Protein AF-A0A4U5JM61-F1 (afdb_monomer)

Organism: NCBI:txid2572684

Mean predicted aligned error: 16.36 Å

Radius of gyration: 32.76 Å; Cα contacts (8 Å, |Δi|>4): 16; chains: 1; bounding box: 98×40×79 Å

Structure (mmCIF, N/CA/C/O backbone):
data_AF-A0A4U5JM61-F1
#
_entry.id   AF-A0A4U5JM61-F1
#
loop_
_atom_site.group_PDB
_atom_site.id
_atom_site.type_symbol
_atom_site.label_atom_id
_atom_site.label_alt_id
_atom_site.label_comp_id
_atom_site.label_asym_id
_atom_site.label_entity_id
_atom_site.label_seq_id
_atom_site.pdbx_PDB_ins_code
_atom_site.Cartn_x
_atom_site.Cartn_y
_atom_site.Cartn_z
_atom_site.occupancy
_atom_site.B_iso_or_equiv
_atom_site.auth_seq_id
_atom_site.auth_comp_id
_atom_site.auth_asym_id
_atom_site.auth_atom_id
_atom_site.pdbx_PDB_model_num
ATOM 1 N N . MET A 1 1 ? 36.123 -27.487 -54.302 1.00 56.06 1 MET A N 1
ATOM 2 C CA . MET A 1 1 ? 35.758 -27.520 -52.868 1.00 56.06 1 MET A CA 1
ATOM 3 C C . MET A 1 1 ? 35.944 -26.154 -52.204 1.00 56.06 1 MET A C 1
ATOM 5 O O . MET A 1 1 ? 35.021 -25.717 -51.530 1.00 56.06 1 MET A O 1
ATOM 9 N N . ASP A 1 2 ? 37.040 -25.430 -52.462 1.00 72.50 2 ASP A N 1
ATOM 10 C CA . ASP A 1 2 ? 37.293 -24.087 -51.890 1.00 72.50 2 ASP A CA 1
ATOM 11 C C . ASP A 1 2 ? 36.219 -23.030 -52.199 1.00 72.50 2 ASP A C 1
ATOM 13 O O . ASP A 1 2 ? 35.854 -22.239 -51.333 1.00 72.50 2 ASP A O 1
ATOM 17 N N . GLU A 1 3 ? 35.647 -23.048 -53.406 1.00 70.69 3 GLU A N 1
ATOM 18 C CA . GLU A 1 3 ? 34.542 -22.167 -53.827 1.00 70.69 3 GLU A CA 1
ATOM 19 C C . GLU A 1 3 ? 33.307 -22.296 -52.908 1.00 70.69 3 GLU A C 1
ATOM 21 O O . GLU A 1 3 ? 32.700 -21.297 -52.514 1.00 70.69 3 GLU A O 1
ATOM 26 N N . SER A 1 4 ? 32.956 -23.527 -52.520 1.00 64.00 4 SER A N 1
ATOM 27 C CA . SER A 1 4 ? 31.807 -23.822 -51.656 1.00 64.00 4 SER A CA 1
ATOM 28 C C . SER A 1 4 ? 32.057 -23.364 -50.220 1.00 64.00 4 SER A C 1
ATOM 30 O O . SER A 1 4 ? 31.172 -22.775 -49.606 1.00 64.00 4 SER A O 1
ATOM 32 N N . VAL A 1 5 ? 33.279 -23.549 -49.708 1.00 72.31 5 VAL A N 1
ATOM 33 C CA . VAL A 1 5 ? 33.692 -23.053 -48.383 1.00 72.31 5 VAL A CA 1
ATOM 34 C C . VAL A 1 5 ? 33.680 -21.522 -48.355 1.00 72.31 5 VAL A C 1
ATOM 36 O O . VAL A 1 5 ? 33.194 -20.916 -47.399 1.00 72.31 5 VAL A O 1
ATOM 39 N N . ARG A 1 6 ? 34.124 -20.874 -49.438 1.00 74.88 6 ARG A N 1
ATOM 40 C CA . ARG A 1 6 ? 34.125 -19.412 -49.566 1.00 74.88 6 ARG A CA 1
ATOM 41 C C . ARG A 1 6 ? 32.713 -18.835 -49.670 1.00 74.88 6 ARG A C 1
ATOM 43 O O . ARG A 1 6 ? 32.437 -17.813 -49.044 1.00 74.88 6 ARG A O 1
ATOM 50 N N . ARG A 1 7 ? 31.799 -19.499 -50.391 1.00 71.75 7 ARG A N 1
ATOM 51 C CA . ARG A 1 7 ? 30.373 -19.121 -50.441 1.00 71.75 7 ARG A CA 1
ATOM 52 C C . ARG A 1 7 ? 29.668 -19.314 -49.109 1.00 71.75 7 ARG A C 1
ATOM 54 O O . ARG A 1 7 ? 28.929 -18.424 -48.705 1.00 71.75 7 ARG A O 1
ATOM 61 N N . VAL A 1 8 ? 29.914 -20.421 -48.411 1.00 75.06 8 VAL A N 1
ATOM 62 C CA . VAL A 1 8 ? 29.346 -20.665 -47.076 1.00 75.06 8 VAL A CA 1
ATOM 63 C C . VAL A 1 8 ? 29.873 -19.638 -46.069 1.00 75.06 8 VAL A C 1
ATOM 65 O O . VAL A 1 8 ? 29.089 -19.078 -45.307 1.00 75.06 8 VAL A O 1
ATOM 68 N N . GLY A 1 9 ? 31.165 -19.294 -46.118 1.00 77.62 9 GLY A N 1
ATOM 69 C CA . GLY A 1 9 ? 31.741 -18.225 -45.295 1.00 77.62 9 GLY A CA 1
ATOM 70 C C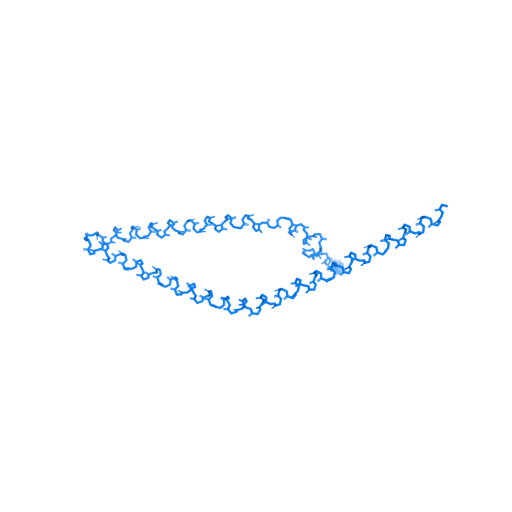 . GLY A 1 9 ? 31.165 -16.839 -45.609 1.00 77.62 9 GLY A C 1
ATOM 71 O O . GLY A 1 9 ? 30.870 -16.066 -44.697 1.00 77.62 9 GLY A O 1
ATOM 72 N N . ALA A 1 10 ? 30.939 -16.526 -46.888 1.00 78.56 10 ALA A N 1
ATOM 73 C CA . ALA A 1 10 ? 30.297 -15.279 -47.304 1.00 78.56 10 ALA A CA 1
ATOM 74 C C . ALA A 1 10 ? 28.821 -15.211 -46.870 1.00 78.56 10 ALA A C 1
ATOM 76 O O . ALA A 1 10 ? 28.384 -14.181 -46.356 1.00 78.56 10 ALA A O 1
ATOM 77 N N . ALA A 1 11 ? 28.078 -16.312 -47.003 1.00 75.69 11 ALA A N 1
ATOM 78 C CA . ALA A 1 11 ? 26.691 -16.428 -46.561 1.00 75.69 11 ALA A CA 1
ATOM 79 C C . ALA A 1 11 ? 26.565 -16.343 -45.030 1.00 75.69 11 ALA A C 1
ATOM 81 O O . ALA A 1 11 ? 25.694 -15.639 -44.525 1.00 75.69 11 ALA A O 1
ATOM 82 N N . GLY A 1 12 ? 27.479 -16.970 -44.283 1.00 71.62 12 GLY A N 1
ATOM 83 C CA . GLY A 1 12 ? 27.548 -16.859 -42.824 1.00 71.62 12 GLY A CA 1
ATOM 84 C C . GLY A 1 12 ? 27.866 -15.436 -42.361 1.00 71.62 12 GLY A C 1
ATOM 85 O O . GLY A 1 12 ? 27.225 -14.920 -41.447 1.00 71.62 12 GLY A O 1
ATOM 86 N N . LYS A 1 13 ? 28.792 -14.747 -43.041 1.00 79.25 13 LYS A N 1
ATOM 87 C CA . LYS A 1 13 ? 29.113 -13.339 -42.757 1.00 79.25 13 LYS A CA 1
ATOM 88 C C . LYS A 1 13 ? 27.937 -12.409 -43.065 1.00 79.25 13 LYS A C 1
ATOM 90 O O . LYS A 1 13 ? 27.713 -11.455 -42.323 1.00 79.25 13 LYS A O 1
ATOM 95 N N . ALA A 1 14 ? 27.179 -12.693 -44.124 1.00 81.62 14 ALA A N 1
ATOM 96 C CA . ALA A 1 14 ? 25.962 -11.960 -44.463 1.00 81.62 14 ALA A CA 1
ATOM 97 C C . ALA A 1 14 ? 24.841 -12.198 -43.435 1.00 81.62 14 ALA A C 1
ATOM 99 O O . ALA A 1 14 ? 24.240 -11.234 -42.964 1.00 81.62 14 ALA A O 1
ATOM 100 N N . GLY A 1 15 ? 24.616 -13.448 -43.017 1.00 79.00 15 GLY A N 1
ATOM 101 C CA . GLY A 1 15 ? 23.634 -13.800 -41.986 1.00 79.00 15 GLY A CA 1
ATOM 102 C C . GLY A 1 15 ? 23.964 -13.200 -40.617 1.00 79.00 15 GLY A C 1
ATOM 103 O O . GLY A 1 15 ? 23.089 -12.645 -39.957 1.00 79.00 15 GLY A O 1
ATOM 104 N N . PHE A 1 16 ? 25.240 -13.215 -40.222 1.00 85.88 16 PHE A N 1
ATOM 105 C CA . PHE A 1 16 ? 25.695 -12.559 -38.995 1.00 85.88 16 PHE A CA 1
ATOM 106 C C . PHE A 1 16 ? 25.469 -11.044 -39.042 1.00 85.88 16 PHE A C 1
ATOM 108 O O . PHE A 1 16 ? 24.986 -10.457 -38.076 1.00 85.88 16 PHE A O 1
ATOM 115 N N . ARG A 1 17 ? 25.762 -10.403 -40.180 1.00 85.25 17 ARG A N 1
ATOM 116 C CA . ARG A 1 17 ? 25.530 -8.964 -40.358 1.00 85.25 17 ARG A CA 1
ATOM 117 C C . ARG A 1 17 ? 24.040 -8.618 -40.257 1.00 85.25 17 ARG A C 1
ATOM 119 O O . ARG A 1 17 ? 23.688 -7.705 -39.522 1.00 85.25 17 ARG A O 1
ATOM 126 N N . ALA A 1 18 ? 23.175 -9.415 -40.884 1.00 83.12 18 ALA A N 1
ATOM 127 C CA . ALA A 1 18 ? 21.723 -9.256 -40.801 1.00 83.12 18 ALA A CA 1
ATOM 128 C C . ALA A 1 18 ? 21.172 -9.454 -39.374 1.00 83.12 18 ALA A C 1
ATOM 130 O O . ALA A 1 18 ? 20.268 -8.732 -38.949 1.00 83.12 18 ALA A O 1
ATOM 131 N N . ALA A 1 19 ? 21.733 -10.397 -38.611 1.00 82.50 19 ALA A N 1
ATOM 132 C CA . ALA A 1 19 ? 21.380 -10.604 -37.208 1.00 82.50 19 ALA A CA 1
ATOM 133 C C . ALA A 1 19 ? 21.791 -9.409 -36.330 1.00 82.50 19 ALA A C 1
ATOM 135 O O . ALA A 1 19 ? 21.007 -8.957 -35.495 1.00 82.50 19 ALA A O 1
ATOM 136 N N . VAL A 1 20 ? 22.988 -8.854 -36.552 1.00 87.81 20 VAL A N 1
ATOM 137 C CA . VAL A 1 20 ? 23.460 -7.643 -35.861 1.00 87.81 20 VAL A CA 1
ATOM 138 C C . VAL A 1 20 ? 22.569 -6.441 -36.179 1.00 87.81 20 VAL A C 1
ATOM 140 O O . VAL A 1 20 ? 22.201 -5.692 -35.272 1.00 87.81 20 VAL A O 1
ATOM 143 N N . ASP A 1 21 ? 22.182 -6.268 -37.442 1.00 88.31 21 ASP A N 1
ATOM 144 C CA . ASP A 1 21 ? 21.319 -5.161 -37.861 1.00 88.31 21 ASP A CA 1
ATOM 145 C C . ASP A 1 21 ? 19.905 -5.291 -37.272 1.00 88.31 21 ASP A C 1
ATOM 147 O O . ASP A 1 21 ? 19.349 -4.314 -36.766 1.00 88.31 21 ASP A O 1
ATOM 151 N N . SER A 1 22 ? 19.370 -6.512 -37.213 1.00 84.19 22 SER A N 1
ATOM 152 C CA . SER A 1 22 ? 18.085 -6.812 -36.566 1.00 84.19 22 SER A CA 1
ATOM 153 C C . SER A 1 22 ? 18.128 -6.571 -35.050 1.00 84.19 22 SER A C 1
ATOM 155 O O . SER A 1 22 ? 17.210 -5.974 -34.487 1.00 84.19 22 SER A O 1
ATOM 157 N N . GLY A 1 23 ? 19.220 -6.952 -34.377 1.00 87.62 23 GLY A N 1
ATOM 158 C CA . GLY A 1 23 ? 19.439 -6.652 -32.959 1.00 87.62 23 GLY A CA 1
ATOM 159 C C . GLY A 1 23 ? 19.535 -5.148 -32.676 1.00 87.62 23 GLY A C 1
ATOM 160 O O . GLY A 1 23 ? 18.976 -4.660 -31.691 1.00 87.62 23 GLY A O 1
ATOM 161 N N . ARG A 1 24 ? 20.188 -4.384 -33.564 1.00 86.88 24 ARG A N 1
ATOM 162 C CA . ARG A 1 24 ? 20.256 -2.918 -33.464 1.00 86.88 24 ARG A CA 1
ATOM 163 C C . ARG A 1 24 ? 18.870 -2.282 -33.617 1.00 86.88 24 ARG A C 1
ATOM 165 O O . ARG A 1 24 ? 18.545 -1.389 -32.835 1.00 86.88 24 ARG A O 1
ATOM 172 N N . ALA A 1 25 ? 18.053 -2.763 -34.555 1.00 87.94 25 ALA A N 1
ATOM 173 C CA . ALA A 1 25 ? 16.683 -2.290 -34.748 1.00 87.94 25 ALA A CA 1
ATOM 174 C C . ALA A 1 25 ? 15.787 -2.581 -33.528 1.00 87.94 25 ALA A C 1
ATOM 176 O O . ALA A 1 25 ? 15.105 -1.680 -33.044 1.00 87.94 25 ALA A O 1
ATOM 177 N N . LEU A 1 26 ? 15.857 -3.794 -32.965 1.00 83.75 26 LEU A N 1
ATOM 178 C CA . LEU A 1 26 ? 15.139 -4.160 -31.735 1.00 83.75 26 LEU A CA 1
ATOM 179 C C . LEU A 1 26 ? 15.550 -3.289 -30.544 1.00 83.75 26 LEU A C 1
ATOM 181 O O . LEU A 1 26 ? 14.698 -2.815 -29.796 1.00 83.75 26 LEU A O 1
ATOM 185 N N . ARG A 1 27 ? 16.852 -3.019 -30.388 1.00 86.44 27 ARG A N 1
ATOM 186 C CA . ARG A 1 27 ? 17.352 -2.108 -29.349 1.00 86.44 27 ARG A CA 1
ATOM 187 C C . ARG A 1 27 ? 16.795 -0.696 -29.525 1.00 86.44 27 ARG A C 1
ATOM 189 O O . ARG A 1 27 ? 16.468 -0.042 -28.541 1.00 86.44 27 ARG A O 1
ATOM 196 N N . GLN A 1 28 ? 16.709 -0.216 -30.760 1.00 88.31 28 GLN A N 1
ATOM 197 C CA . GLN A 1 28 ? 16.207 1.122 -31.053 1.00 88.31 28 GLN A CA 1
ATOM 198 C C . GLN A 1 28 ? 14.700 1.241 -30.787 1.00 88.31 28 GLN A C 1
ATOM 200 O O . GLN A 1 28 ? 14.275 2.242 -30.216 1.00 88.31 28 GLN A O 1
ATOM 205 N N . LEU A 1 29 ? 13.924 0.201 -31.106 1.00 86.94 29 LEU A N 1
ATOM 206 C CA . LEU A 1 29 ? 12.507 0.106 -30.754 1.00 86.94 29 LEU A CA 1
ATOM 207 C C . LEU A 1 29 ? 12.306 0.078 -29.232 1.00 86.94 29 LEU A C 1
ATOM 209 O O . LEU A 1 29 ? 11.548 0.881 -28.708 1.00 86.94 29 LEU A O 1
ATOM 213 N N . PHE A 1 30 ? 13.071 -0.747 -28.511 1.00 84.56 30 PHE A N 1
ATOM 214 C CA . PHE A 1 30 ? 13.007 -0.817 -27.048 1.00 84.56 30 PHE A CA 1
ATOM 215 C C . PHE A 1 30 ? 13.327 0.528 -26.376 1.00 84.56 30 PHE A C 1
ATOM 217 O O . PHE A 1 30 ? 12.660 0.935 -25.428 1.00 84.56 30 PHE A O 1
ATOM 224 N N . ILE A 1 31 ? 14.334 1.254 -26.876 1.00 85.19 31 ILE A N 1
ATOM 225 C CA . ILE A 1 31 ? 14.654 2.605 -26.390 1.00 85.19 31 ILE A CA 1
ATOM 226 C C . ILE A 1 31 ? 13.506 3.580 -26.691 1.00 85.19 31 ILE A C 1
ATOM 228 O O . ILE A 1 31 ? 13.202 4.433 -25.857 1.00 85.19 31 ILE A O 1
ATOM 232 N N . ALA A 1 32 ? 12.860 3.457 -27.853 1.00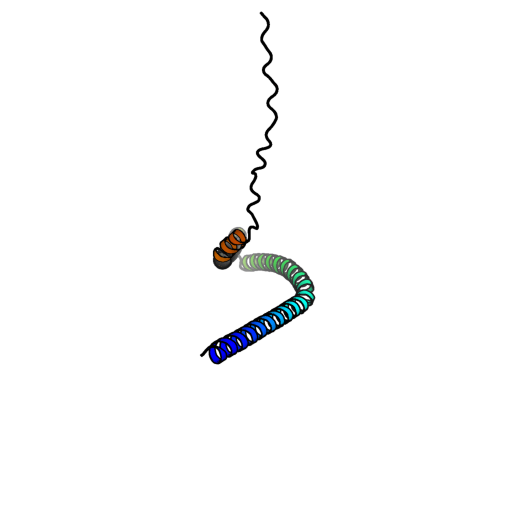 83.81 32 ALA A N 1
ATOM 233 C CA . ALA A 1 32 ? 11.701 4.270 -28.208 1.00 83.81 32 ALA A CA 1
ATOM 234 C C . ALA A 1 32 ? 10.493 3.976 -27.299 1.00 83.81 32 ALA A C 1
ATOM 236 O O . ALA A 1 32 ? 9.874 4.918 -26.803 1.00 83.81 32 ALA A O 1
ATOM 237 N N . ASP A 1 33 ? 10.216 2.706 -26.991 1.00 83.81 33 ASP A N 1
ATOM 238 C CA . ASP A 1 33 ? 9.175 2.305 -26.035 1.00 83.81 33 ASP A CA 1
ATOM 239 C C . ASP A 1 33 ? 9.461 2.852 -24.632 1.00 83.81 33 ASP A C 1
ATOM 241 O O . ASP A 1 33 ? 8.574 3.398 -23.973 1.00 83.81 33 ASP A O 1
ATOM 245 N N . LEU A 1 34 ? 10.721 2.798 -24.189 1.00 75.06 34 LEU A N 1
ATOM 246 C CA . LEU A 1 34 ? 11.141 3.364 -22.908 1.00 75.06 34 LEU A CA 1
ATOM 247 C C . LEU A 1 34 ? 10.984 4.894 -22.879 1.00 75.06 34 LEU A C 1
ATOM 249 O O . LEU A 1 34 ? 10.602 5.469 -21.857 1.00 75.06 34 LEU A O 1
ATOM 253 N N . ALA A 1 35 ? 11.258 5.571 -23.997 1.00 77.25 35 ALA A N 1
ATOM 254 C CA . ALA A 1 35 ? 11.089 7.015 -24.127 1.00 77.25 35 ALA A CA 1
ATOM 255 C C . ALA A 1 35 ? 9.608 7.427 -24.084 1.00 77.25 35 ALA A C 1
ATOM 257 O O . ALA A 1 35 ? 9.269 8.390 -23.388 1.00 77.25 35 ALA A O 1
ATOM 258 N N . LEU A 1 36 ? 8.734 6.672 -24.758 1.00 70.25 36 LEU A N 1
ATOM 259 C CA . LEU A 1 36 ? 7.282 6.848 -24.689 1.00 70.25 36 LEU A CA 1
ATOM 260 C C . LEU A 1 36 ? 6.774 6.616 -23.259 1.00 70.25 36 LEU A C 1
ATOM 262 O O . LEU A 1 36 ? 6.105 7.489 -22.700 1.00 70.25 36 LEU A O 1
ATOM 266 N N . ALA A 1 37 ? 7.174 5.509 -22.626 1.00 73.06 37 ALA A N 1
ATOM 267 C CA . ALA A 1 37 ? 6.792 5.165 -21.259 1.00 73.06 37 ALA A CA 1
ATOM 268 C C . ALA A 1 37 ? 7.233 6.229 -20.241 1.00 73.06 37 ALA A C 1
ATOM 270 O O . ALA A 1 37 ? 6.443 6.634 -19.388 1.00 73.06 37 ALA A O 1
ATOM 271 N N . ARG A 1 38 ? 8.460 6.755 -20.358 1.00 77.75 38 ARG A N 1
ATOM 272 C CA . ARG A 1 38 ? 9.008 7.764 -19.436 1.00 77.75 38 ARG A CA 1
ATOM 273 C C . ARG A 1 38 ? 8.173 9.046 -19.383 1.00 77.75 38 ARG A C 1
ATOM 275 O O . ARG A 1 38 ? 8.024 9.628 -18.309 1.00 77.75 38 ARG A O 1
ATOM 282 N N . SER A 1 39 ? 7.618 9.476 -20.517 1.00 68.00 39 SER A N 1
ATOM 283 C CA . SER A 1 39 ? 6.837 10.720 -20.612 1.00 68.00 39 SER A CA 1
ATOM 284 C C . SER A 1 39 ? 5.507 10.664 -19.844 1.00 68.00 39 SER A C 1
ATOM 286 O O . SER A 1 39 ? 5.098 11.655 -19.237 1.00 68.00 39 SER A O 1
ATOM 288 N N . ALA A 1 40 ? 4.870 9.492 -19.794 1.00 77.38 40 ALA A N 1
ATOM 289 C CA . ALA A 1 40 ? 3.645 9.267 -19.030 1.00 77.38 40 ALA A CA 1
ATOM 290 C C . ALA A 1 40 ? 3.929 8.839 -17.580 1.00 77.38 40 ALA A C 1
ATOM 292 O O . ALA A 1 40 ? 3.184 9.207 -16.669 1.00 77.38 40 ALA A O 1
ATOM 293 N N . PHE A 1 41 ? 5.031 8.117 -17.349 1.00 78.50 41 PHE A N 1
ATOM 294 C CA . PHE A 1 41 ? 5.385 7.548 -16.048 1.00 78.50 41 PHE A CA 1
ATOM 295 C C . PHE A 1 41 ? 5.596 8.610 -14.965 1.00 78.50 41 PHE A C 1
ATOM 297 O O . PHE A 1 41 ? 5.103 8.447 -13.854 1.00 78.50 41 PHE A O 1
ATOM 304 N N . GLY A 1 42 ? 6.256 9.730 -15.282 1.00 79.69 42 GLY A N 1
ATOM 305 C CA . GLY A 1 42 ? 6.489 10.797 -14.300 1.00 79.69 42 GLY A CA 1
ATOM 306 C C . GLY A 1 42 ? 5.191 11.418 -13.770 1.00 79.69 42 GLY A C 1
ATOM 307 O O . GLY A 1 42 ? 5.021 11.589 -12.563 1.00 79.69 42 GLY A O 1
ATOM 308 N N . ARG A 1 43 ? 4.229 11.694 -14.662 1.00 86.12 43 ARG A N 1
ATOM 309 C CA . ARG A 1 43 ? 2.904 12.207 -14.276 1.00 86.12 43 ARG A CA 1
ATOM 310 C C . ARG A 1 43 ? 2.086 11.151 -13.539 1.00 86.12 43 ARG A C 1
ATOM 312 O O . ARG A 1 43 ? 1.422 11.485 -12.563 1.00 86.12 43 ARG A O 1
ATOM 319 N N . ALA A 1 44 ? 2.140 9.898 -13.986 1.00 86.25 44 ALA A N 1
ATOM 320 C CA . ALA A 1 44 ? 1.467 8.796 -13.311 1.00 86.25 44 ALA A CA 1
ATOM 321 C C . ALA A 1 44 ? 1.992 8.617 -11.879 1.00 86.25 44 ALA A C 1
ATOM 323 O O . ALA A 1 44 ? 1.189 8.527 -10.960 1.00 86.25 44 ALA A O 1
ATOM 324 N N . LEU A 1 45 ? 3.311 8.660 -11.664 1.00 88.44 45 LEU A N 1
ATOM 325 C CA . LEU A 1 45 ? 3.921 8.536 -10.339 1.00 88.44 45 LEU A CA 1
ATOM 326 C C . LEU A 1 45 ? 3.502 9.675 -9.399 1.00 88.44 45 LEU A C 1
ATOM 328 O O . LEU A 1 45 ? 3.194 9.426 -8.234 1.00 88.44 45 LEU A O 1
ATOM 332 N N . ALA A 1 46 ? 3.423 10.907 -9.912 1.00 90.81 46 ALA A N 1
ATOM 333 C CA . ALA A 1 46 ? 2.907 12.040 -9.147 1.00 90.81 46 ALA A CA 1
ATOM 334 C C . ALA A 1 46 ? 1.452 11.806 -8.700 1.00 90.81 46 ALA A C 1
ATOM 336 O O . ALA A 1 46 ? 1.137 11.946 -7.519 1.00 90.81 46 ALA A O 1
ATOM 337 N N . TRP A 1 47 ? 0.574 11.378 -9.616 1.00 92.62 47 TRP A N 1
ATOM 338 C CA . TRP A 1 47 ? -0.819 11.057 -9.284 1.00 92.62 47 TRP A CA 1
ATOM 339 C C . TRP A 1 47 ? -0.959 9.833 -8.372 1.00 92.62 47 TRP A C 1
ATOM 341 O O . TRP A 1 47 ? -1.842 9.825 -7.520 1.00 92.62 47 TRP A O 1
ATOM 351 N N . VAL A 1 48 ? -0.080 8.834 -8.486 1.00 94.88 48 VAL A N 1
ATOM 352 C CA . VAL A 1 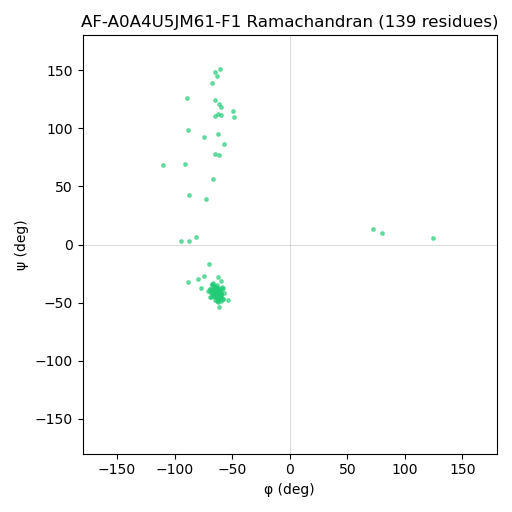48 ? -0.016 7.695 -7.557 1.00 94.88 48 VAL A CA 1
ATOM 353 C C . VAL A 1 48 ? 0.312 8.177 -6.147 1.00 94.88 48 VAL A C 1
ATOM 355 O O . VAL A 1 48 ? -0.358 7.767 -5.206 1.00 94.88 48 VAL A O 1
ATOM 358 N N . GLY A 1 49 ? 1.273 9.092 -5.985 1.00 93.88 49 GLY A N 1
ATOM 359 C CA . GLY A 1 49 ? 1.570 9.700 -4.686 1.00 93.88 49 GLY A CA 1
ATOM 360 C C . GLY A 1 49 ? 0.350 10.402 -4.082 1.00 93.88 49 GLY A C 1
ATOM 361 O O . GLY A 1 49 ? -0.003 10.150 -2.931 1.00 93.88 49 GLY A O 1
ATOM 362 N N . VAL A 1 50 ? -0.349 11.215 -4.882 1.00 95.38 50 VAL A N 1
ATOM 363 C CA . VAL A 1 50 ? -1.607 11.865 -4.470 1.00 95.38 50 VAL A CA 1
ATOM 364 C C . VAL A 1 50 ? -2.654 10.823 -4.058 1.00 95.38 50 VAL A C 1
ATOM 366 O O . VAL A 1 50 ? -3.257 10.947 -2.993 1.00 95.38 50 VAL A O 1
ATOM 369 N N . ALA A 1 51 ? -2.840 9.769 -4.855 1.00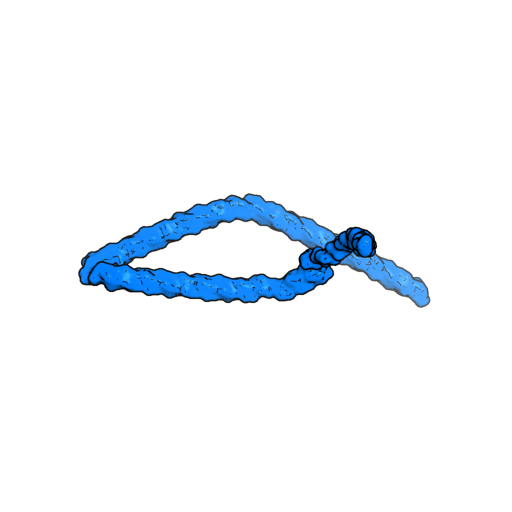 94.69 51 ALA A N 1
ATOM 370 C CA . ALA A 1 51 ? -3.790 8.699 -4.566 1.00 94.69 51 ALA A CA 1
ATOM 371 C C . ALA A 1 51 ? -3.446 7.935 -3.277 1.00 94.69 51 ALA A C 1
ATOM 373 O O . ALA A 1 51 ? -4.352 7.592 -2.524 1.00 94.69 51 ALA A O 1
ATOM 374 N N . ILE A 1 52 ? -2.160 7.709 -2.985 1.00 95.50 52 ILE A N 1
ATOM 375 C CA . ILE A 1 52 ? -1.712 7.072 -1.739 1.00 95.50 52 ILE A CA 1
ATOM 376 C C . ILE A 1 52 ? -2.049 7.953 -0.536 1.00 95.50 52 ILE A C 1
ATOM 378 O O . ILE A 1 52 ? -2.622 7.454 0.430 1.00 95.50 52 ILE A O 1
ATOM 382 N N . VAL A 1 53 ? -1.737 9.254 -0.593 1.00 97.75 53 VAL A N 1
ATOM 383 C CA . VAL A 1 53 ? -2.015 10.186 0.513 1.00 97.75 53 VAL A CA 1
ATOM 384 C C . VAL A 1 53 ? -3.515 10.256 0.787 1.00 97.75 53 VAL A C 1
ATOM 386 O O . VAL A 1 53 ? -3.946 9.985 1.906 1.00 97.75 53 VAL A O 1
ATOM 389 N N . PHE A 1 54 ? -4.325 10.542 -0.236 1.00 96.94 54 PHE A N 1
ATOM 390 C CA . PHE A 1 54 ? -5.776 10.628 -0.069 1.00 96.94 54 PHE A CA 1
ATOM 391 C C . PHE A 1 54 ? -6.411 9.279 0.277 1.00 96.94 54 PHE A C 1
ATOM 393 O O . PHE A 1 54 ? -7.347 9.243 1.071 1.00 96.94 54 PHE A O 1
ATOM 400 N N . GLY A 1 55 ? -5.898 8.173 -0.262 1.00 95.94 55 GLY A N 1
ATOM 401 C CA . GLY A 1 55 ? -6.355 6.826 0.072 1.00 95.94 55 GLY A CA 1
ATOM 402 C C . GLY A 1 55 ? -6.090 6.473 1.535 1.00 95.94 55 GLY A C 1
ATOM 403 O O . GLY A 1 55 ? -6.991 5.999 2.225 1.00 95.94 55 GLY A O 1
ATOM 404 N N . ALA A 1 56 ? -4.891 6.775 2.040 1.00 94.25 56 ALA A N 1
ATOM 405 C CA . ALA A 1 56 ? -4.546 6.585 3.446 1.00 94.25 56 ALA A CA 1
ATOM 406 C C . ALA A 1 56 ? -5.403 7.474 4.362 1.00 94.25 56 ALA A C 1
ATOM 408 O O . ALA A 1 56 ? -5.944 6.992 5.357 1.00 94.25 56 ALA A O 1
ATOM 409 N N . SER A 1 57 ? -5.592 8.752 4.013 1.00 96.94 57 SER A N 1
ATOM 410 C CA . SER A 1 57 ? -6.466 9.655 4.772 1.00 96.94 57 SER A CA 1
ATOM 411 C C . SER A 1 57 ? -7.919 9.176 4.793 1.00 96.94 57 SER A C 1
ATOM 413 O O . SER A 1 57 ? -8.540 9.143 5.855 1.00 96.94 57 SER A O 1
ATOM 415 N N . ALA A 1 58 ? -8.457 8.758 3.644 1.00 96.56 58 ALA A N 1
ATOM 416 C CA . ALA A 1 58 ? -9.809 8.220 3.542 1.00 96.56 58 ALA A CA 1
ATOM 417 C C . ALA A 1 58 ? -9.979 6.947 4.382 1.00 96.56 58 ALA A C 1
ATOM 419 O O . ALA A 1 58 ? -11.005 6.786 5.041 1.00 96.56 58 ALA A O 1
ATOM 420 N N . TRP A 1 59 ? -8.967 6.076 4.423 1.00 96.75 59 TRP A N 1
ATOM 421 C CA . TRP A 1 59 ? -8.983 4.877 5.260 1.00 96.75 59 TRP A CA 1
ATOM 422 C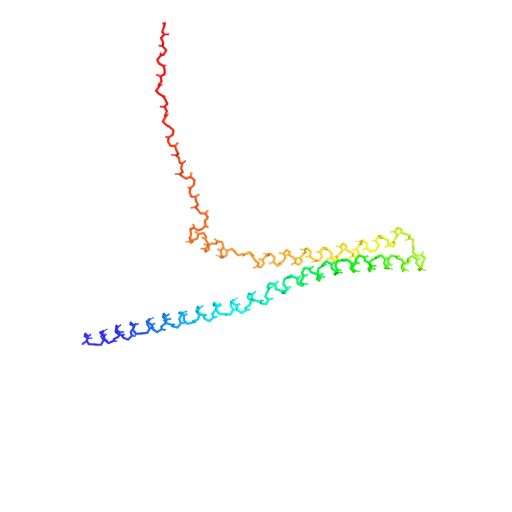 C . TRP A 1 59 ? -9.092 5.206 6.752 1.00 96.75 59 TRP A C 1
ATOM 424 O O . TRP A 1 59 ? -9.908 4.614 7.457 1.00 96.75 59 TRP A O 1
ATOM 434 N N . LEU A 1 60 ? -8.325 6.187 7.239 1.00 94.88 60 LEU A N 1
ATOM 435 C CA . LEU A 1 60 ? -8.404 6.618 8.639 1.00 94.88 60 LEU A CA 1
ATOM 436 C C . LEU A 1 60 ? -9.788 7.180 8.987 1.00 94.88 60 LEU A C 1
ATOM 438 O O . LEU A 1 60 ? -10.343 6.838 10.032 1.00 94.88 60 LEU A O 1
ATOM 442 N N . LEU A 1 61 ? -10.367 7.994 8.100 1.00 96.31 61 LEU A N 1
ATOM 443 C CA . LEU A 1 61 ? -11.727 8.513 8.273 1.00 96.31 61 LEU A CA 1
ATOM 444 C C . LEU A 1 61 ? -12.766 7.388 8.277 1.00 96.31 61 LEU A C 1
ATOM 446 O O . LEU A 1 61 ? -13.688 7.411 9.090 1.00 96.31 61 LEU A O 1
ATOM 450 N N . LEU A 1 62 ? -12.598 6.382 7.418 1.00 97.19 62 LEU A N 1
ATOM 451 C CA . LEU A 1 62 ? -13.470 5.214 7.368 1.00 97.19 62 LEU A CA 1
ATOM 452 C C . LEU A 1 62 ? -13.399 4.402 8.666 1.00 97.19 62 LEU A C 1
ATOM 454 O O . LEU A 1 62 ? -14.437 3.995 9.179 1.00 97.19 62 LEU A O 1
ATOM 458 N N . MET A 1 63 ? -12.211 4.224 9.247 1.00 97.19 63 MET A N 1
ATOM 459 C CA . MET A 1 63 ? -12.067 3.540 10.536 1.00 97.19 63 MET A CA 1
ATOM 460 C C . MET A 1 63 ? -12.645 4.353 11.694 1.00 97.19 63 MET A C 1
ATOM 462 O O . MET A 1 63 ? -13.310 3.788 12.561 1.00 97.19 63 MET A O 1
ATOM 466 N N . ALA A 1 64 ? -12.476 5.676 11.692 1.00 95.44 64 ALA A N 1
ATOM 467 C CA . ALA A 1 64 ? -13.135 6.545 12.665 1.00 95.44 64 ALA A CA 1
ATOM 468 C C . ALA A 1 64 ? -14.669 6.445 12.563 1.00 95.44 64 ALA A C 1
ATOM 470 O O . ALA A 1 64 ? -15.348 6.292 13.580 1.00 95.44 64 ALA A O 1
ATOM 471 N N . ALA A 1 65 ? -15.211 6.458 11.341 1.00 96.25 65 ALA A N 1
ATOM 472 C CA . ALA A 1 65 ? -16.637 6.270 11.091 1.00 96.25 65 ALA A CA 1
ATOM 473 C C . ALA A 1 65 ? -17.122 4.876 11.522 1.00 96.25 65 ALA A C 1
ATOM 475 O O . ALA A 1 65 ? -18.185 4.763 12.129 1.00 96.25 65 ALA A O 1
ATOM 476 N N . ALA A 1 66 ? -16.337 3.823 11.279 1.00 94.88 66 ALA A N 1
ATOM 477 C CA . ALA A 1 66 ? -16.651 2.466 11.719 1.00 94.88 66 ALA A CA 1
ATOM 478 C C . ALA A 1 66 ? -16.708 2.359 13.252 1.00 94.88 66 ALA A C 1
ATOM 480 O O . ALA A 1 66 ? -17.658 1.792 13.790 1.00 94.88 66 ALA A O 1
ATOM 481 N N . ILE A 1 67 ? -15.748 2.958 13.966 1.00 95.56 67 ILE A N 1
ATOM 482 C CA . ILE A 1 67 ? -15.755 3.013 15.437 1.00 95.56 67 ILE A CA 1
ATOM 483 C C . ILE A 1 67 ? -16.995 3.759 15.943 1.00 95.56 67 ILE A C 1
ATOM 485 O O . ILE A 1 67 ? -17.659 3.285 16.866 1.00 95.56 67 ILE A O 1
ATOM 489 N N . ALA A 1 68 ? -17.324 4.905 15.340 1.00 95.19 68 ALA A N 1
ATOM 490 C CA . ALA A 1 68 ? -18.511 5.676 15.702 1.00 95.19 68 ALA A CA 1
ATOM 491 C C . ALA A 1 68 ? -19.807 4.883 15.461 1.00 95.19 68 ALA A C 1
ATOM 493 O O . ALA A 1 68 ? -20.706 4.909 16.298 1.00 95.19 68 ALA A O 1
ATOM 494 N N . LEU A 1 69 ? -19.883 4.128 14.361 1.00 95.25 69 LEU A N 1
ATOM 495 C CA . LEU A 1 69 ? -21.025 3.276 14.040 1.00 95.25 69 LEU A CA 1
ATOM 496 C C . LEU A 1 69 ? -21.181 2.122 15.041 1.00 95.25 69 LEU A C 1
ATOM 498 O O . LEU A 1 69 ? -22.287 1.868 15.510 1.00 95.25 69 LEU A O 1
ATOM 502 N N . LEU A 1 70 ? -20.087 1.453 15.418 1.00 94.56 70 LEU A N 1
ATOM 503 C CA . LEU A 1 70 ? -20.121 0.410 16.449 1.00 94.56 70 LEU A CA 1
ATOM 504 C C . LEU A 1 70 ? -20.596 0.972 17.794 1.00 94.56 70 LEU A C 1
ATOM 506 O O . LEU A 1 70 ? -21.429 0.354 18.459 1.00 94.56 70 LEU A O 1
ATOM 510 N N . GLN A 1 71 ? -20.137 2.167 18.167 1.00 94.94 71 GLN A N 1
ATOM 511 C CA . GLN A 1 71 ? -20.639 2.833 19.368 1.00 94.94 71 GLN A CA 1
ATOM 512 C C . GLN A 1 71 ? -22.114 3.220 19.270 1.00 94.94 71 GLN A C 1
ATOM 514 O O . GLN A 1 71 ? -22.829 3.096 20.261 1.00 94.94 71 GLN A O 1
ATOM 519 N N . ALA A 1 72 ? -22.600 3.628 18.094 1.00 92.81 72 ALA A N 1
ATOM 520 C CA . ALA A 1 72 ? -24.024 3.890 17.881 1.00 92.81 72 ALA A CA 1
ATOM 521 C C . ALA A 1 72 ? -24.886 2.627 18.078 1.00 92.81 72 ALA A C 1
ATOM 523 O O . ALA A 1 72 ? -26.031 2.726 18.512 1.00 92.81 72 ALA A O 1
ATOM 524 N N . PHE A 1 73 ? -24.324 1.437 17.842 1.00 93.81 73 PHE A N 1
ATOM 525 C CA . PHE A 1 73 ? -24.947 0.149 18.169 1.00 93.81 73 PHE A CA 1
ATOM 526 C C . PHE A 1 73 ? -24.786 -0.276 19.641 1.00 93.81 73 PHE A C 1
ATOM 528 O O . PHE A 1 73 ? -25.169 -1.386 20.006 1.00 93.81 73 PHE A O 1
ATOM 535 N N . GLY A 1 74 ? -24.234 0.584 20.502 1.00 92.00 74 GLY A N 1
ATOM 536 C CA . GLY A 1 74 ? -24.058 0.319 21.932 1.00 92.00 74 GLY A CA 1
ATOM 537 C C . GLY A 1 74 ? -22.844 -0.548 22.273 1.00 92.00 74 GLY A C 1
ATOM 538 O O . GLY A 1 74 ? -22.700 -0.980 23.417 1.00 92.00 74 GLY A O 1
ATOM 539 N N . VAL A 1 75 ? -21.953 -0.809 21.310 1.00 92.19 75 VAL A N 1
ATOM 540 C CA . VAL A 1 75 ? -20.695 -1.518 21.568 1.00 92.19 75 VAL A CA 1
ATOM 541 C C . VAL A 1 75 ? -19.793 -0.635 22.430 1.00 92.19 75 VAL A C 1
ATOM 543 O O . VAL A 1 75 ? -19.692 0.574 22.214 1.00 92.19 75 VAL A O 1
ATOM 546 N N . SER A 1 76 ? -19.110 -1.228 23.414 1.00 94.75 76 SER A N 1
ATOM 547 C CA . SER A 1 76 ? -18.216 -0.464 24.285 1.00 94.75 76 SER A CA 1
ATOM 548 C C . SER A 1 76 ? -17.094 0.210 23.485 1.00 94.75 76 SER A C 1
ATOM 550 O O . SER A 1 76 ? -16.647 -0.287 22.445 1.00 94.75 76 SER A O 1
ATOM 552 N N . TRP A 1 77 ? -16.615 1.349 23.987 1.00 92.25 77 TRP A N 1
ATOM 553 C CA . TRP A 1 77 ? -15.536 2.120 23.362 1.00 92.25 77 TRP A CA 1
ATOM 554 C C . TRP A 1 77 ? -14.293 1.257 23.097 1.00 92.25 77 TRP A C 1
ATOM 556 O O . TRP A 1 77 ? -13.781 1.215 21.977 1.00 92.25 77 TRP A O 1
ATOM 566 N N . LEU A 1 78 ? -13.871 0.490 24.111 1.00 94.81 78 LEU A N 1
ATOM 567 C CA . LEU A 1 78 ? -12.712 -0.396 24.021 1.00 94.81 78 LEU A CA 1
ATOM 568 C C . LEU A 1 78 ? -12.930 -1.518 23.000 1.00 94.81 78 LEU A C 1
ATOM 570 O O . LEU A 1 78 ? -12.039 -1.785 22.198 1.00 94.81 78 LEU A O 1
ATOM 574 N N . ALA A 1 79 ? -14.109 -2.149 22.993 1.00 93.06 79 ALA A N 1
ATOM 575 C CA . ALA A 1 79 ? -14.410 -3.217 22.043 1.00 93.06 79 ALA A CA 1
ATOM 576 C C . ALA A 1 79 ? -14.437 -2.699 20.597 1.00 93.06 79 ALA A C 1
ATOM 578 O O . ALA A 1 79 ? -13.898 -3.348 19.705 1.00 93.06 79 ALA A O 1
ATOM 579 N N . SER A 1 80 ? -14.983 -1.502 20.369 1.00 94.31 80 SER A N 1
ATOM 580 C CA . SER A 1 80 ? -15.036 -0.879 19.040 1.00 94.31 80 SER A CA 1
ATOM 581 C C . SER A 1 80 ? -13.636 -0.618 18.474 1.00 94.31 80 SER A C 1
ATOM 583 O O . SER A 1 80 ? -13.349 -0.963 17.325 1.00 94.31 80 SER A O 1
ATOM 585 N N . ILE A 1 81 ? -12.743 -0.061 19.301 1.00 94.75 81 ILE A N 1
ATOM 586 C CA . ILE A 1 81 ? -11.343 0.178 18.929 1.00 94.75 81 ILE A CA 1
ATOM 587 C C . ILE A 1 81 ? -10.606 -1.146 18.728 1.00 94.75 81 ILE A C 1
ATOM 589 O O . ILE A 1 81 ? -9.897 -1.290 17.736 1.00 94.75 81 ILE A O 1
ATOM 593 N N . ALA A 1 82 ? -10.797 -2.125 19.617 1.00 95.94 82 ALA A N 1
ATOM 594 C CA . ALA A 1 82 ? -10.151 -3.431 19.510 1.00 95.94 82 ALA A CA 1
ATOM 595 C C . ALA A 1 82 ? -10.524 -4.151 18.205 1.00 95.94 82 ALA A C 1
ATOM 597 O O . ALA A 1 82 ? -9.643 -4.659 17.516 1.00 95.94 82 ALA A O 1
ATOM 598 N N . VAL A 1 83 ? -11.804 -4.138 17.817 1.00 93.62 83 VAL A N 1
ATOM 599 C CA . VAL A 1 83 ? -12.270 -4.738 16.556 1.00 93.62 83 VAL A CA 1
ATOM 600 C C . VAL A 1 83 ? -11.639 -4.044 15.346 1.00 93.62 83 VAL A C 1
ATOM 602 O O . VAL A 1 83 ? -11.103 -4.717 14.464 1.00 93.62 83 VAL A O 1
ATOM 605 N N . CYS A 1 84 ? -11.638 -2.709 15.305 1.00 95.31 84 CYS A N 1
ATOM 606 C CA . CYS A 1 84 ? -11.041 -1.968 14.187 1.00 95.31 84 CYS A CA 1
ATOM 607 C C . CYS A 1 84 ? -9.510 -2.121 14.128 1.00 95.31 84 CYS A C 1
ATOM 609 O O . CYS A 1 84 ? -8.931 -2.187 13.039 1.00 95.31 84 CYS A O 1
ATOM 611 N N . ALA A 1 85 ? -8.849 -2.215 15.285 1.00 94.69 85 ALA A N 1
ATOM 612 C CA . ALA A 1 85 ? -7.415 -2.466 15.388 1.00 94.69 85 ALA A CA 1
ATOM 613 C C . ALA A 1 85 ? -7.055 -3.871 14.891 1.00 94.69 85 ALA A C 1
ATOM 615 O O . ALA A 1 85 ? -6.121 -4.011 14.104 1.00 94.69 85 ALA A O 1
ATOM 616 N N . LEU A 1 86 ? -7.826 -4.895 15.274 1.00 96.88 86 LEU A N 1
ATOM 617 C CA . LEU A 1 86 ? -7.656 -6.255 14.762 1.00 96.88 86 LEU A CA 1
ATOM 618 C C . LEU A 1 86 ? -7.839 -6.301 13.244 1.00 96.88 86 LEU A C 1
ATOM 620 O O . LEU A 1 86 ? -6.991 -6.855 12.548 1.00 96.88 86 LEU A O 1
ATOM 624 N N . LEU A 1 87 ? -8.892 -5.667 12.719 1.00 95.62 87 LEU A N 1
ATOM 625 C CA . LEU A 1 87 ? -9.136 -5.612 11.277 1.00 95.62 87 LEU A CA 1
ATOM 626 C C . LEU A 1 87 ? -7.981 -4.927 10.529 1.00 95.62 87 LEU A C 1
ATOM 628 O O . LEU A 1 87 ? -7.482 -5.466 9.541 1.00 95.62 87 LEU A O 1
ATOM 632 N N . SER A 1 88 ? -7.497 -3.789 11.034 1.00 94.44 88 SER A N 1
ATOM 633 C CA . SER A 1 88 ? -6.328 -3.098 10.467 1.00 94.44 88 SER A CA 1
ATOM 634 C C . SER A 1 88 ? -5.068 -3.956 10.530 1.00 94.44 88 SER A C 1
ATOM 636 O O . SER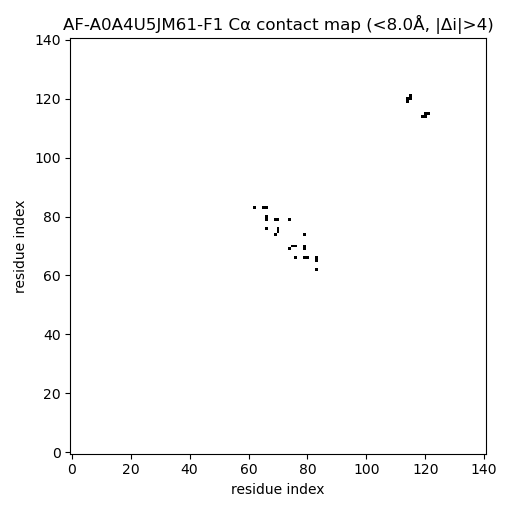 A 1 88 ? -4.314 -4.010 9.562 1.00 94.44 88 SER A O 1
ATOM 638 N N . GLY A 1 89 ? -4.847 -4.644 11.653 1.00 96.94 89 GLY A N 1
ATOM 639 C CA . GLY A 1 89 ? -3.705 -5.528 11.854 1.00 96.94 89 GLY A CA 1
ATOM 640 C C . GLY A 1 89 ? -3.698 -6.695 10.871 1.00 96.94 89 GLY A C 1
ATOM 641 O O . GLY A 1 89 ? -2.659 -6.992 10.291 1.00 96.94 89 GLY A O 1
ATOM 642 N N . VAL A 1 90 ? -4.859 -7.305 10.609 1.00 97.06 90 VAL A N 1
ATOM 643 C CA . VAL A 1 90 ? -5.000 -8.369 9.601 1.00 97.06 90 VAL A CA 1
ATOM 644 C C . VAL A 1 90 ? -4.678 -7.844 8.204 1.00 97.06 90 VAL A C 1
ATOM 646 O O . VAL A 1 90 ? -3.880 -8.455 7.495 1.00 97.06 90 VAL A O 1
ATOM 649 N N . VAL A 1 91 ? -5.245 -6.700 7.809 1.00 95.31 91 VAL A N 1
ATOM 650 C CA . VAL A 1 91 ? -4.958 -6.089 6.500 1.00 95.31 91 VAL A CA 1
ATOM 651 C C . VAL A 1 91 ? -3.467 -5.761 6.367 1.00 95.31 91 VAL A C 1
ATOM 653 O O . VAL A 1 91 ? -2.864 -6.068 5.339 1.00 95.31 91 VAL A O 1
ATOM 656 N N . ALA A 1 92 ? -2.850 -5.206 7.413 1.00 93.62 92 ALA A N 1
ATOM 657 C CA . ALA A 1 92 ? -1.423 -4.901 7.442 1.00 93.62 92 ALA A CA 1
ATOM 658 C C . ALA A 1 92 ? -0.554 -6.165 7.347 1.00 93.62 92 ALA A C 1
ATOM 660 O O . ALA A 1 92 ? 0.413 -6.183 6.587 1.00 93.62 92 ALA A O 1
ATOM 661 N N . ALA A 1 93 ? -0.914 -7.240 8.052 1.00 93.88 93 ALA A N 1
ATOM 662 C CA . ALA A 1 93 ? -0.210 -8.517 7.984 1.00 93.88 93 ALA A CA 1
ATOM 663 C C . ALA A 1 93 ? -0.294 -9.137 6.581 1.00 93.88 93 ALA A C 1
ATOM 665 O O . ALA A 1 93 ? 0.717 -9.589 6.045 1.00 93.88 93 ALA A O 1
ATOM 666 N N . ILE A 1 94 ? -1.474 -9.101 5.950 1.00 95.69 94 ILE A N 1
ATOM 667 C CA . ILE A 1 94 ? -1.659 -9.566 4.569 1.00 95.69 94 ILE A CA 1
ATOM 668 C C . ILE A 1 94 ? -0.826 -8.721 3.603 1.00 95.69 94 ILE A C 1
ATOM 670 O O . ILE A 1 94 ? -0.183 -9.274 2.712 1.00 95.69 94 ILE A O 1
ATOM 674 N N . ALA A 1 95 ? -0.811 -7.397 3.771 1.00 91.81 95 ALA A N 1
ATOM 675 C CA . ALA A 1 95 ? -0.008 -6.506 2.942 1.00 91.81 95 ALA A CA 1
ATOM 676 C C . ALA A 1 95 ? 1.493 -6.798 3.093 1.00 91.81 95 ALA A C 1
ATOM 678 O O . ALA A 1 95 ? 2.179 -6.962 2.087 1.00 91.81 95 ALA A O 1
ATOM 679 N N . ALA A 1 96 ? 1.989 -6.946 4.324 1.00 89.19 96 ALA A N 1
ATOM 680 C CA . ALA A 1 96 ? 3.381 -7.297 4.598 1.00 89.19 96 ALA A CA 1
ATOM 681 C C . ALA A 1 96 ? 3.758 -8.659 3.996 1.00 89.19 96 ALA A C 1
ATOM 683 O O . ALA A 1 96 ? 4.796 -8.776 3.346 1.00 89.19 96 ALA A O 1
ATOM 684 N N . TRP A 1 97 ? 2.886 -9.662 4.134 1.00 92.94 97 TRP A N 1
ATOM 685 C CA . TRP A 1 97 ? 3.076 -10.978 3.525 1.00 92.94 97 TRP A CA 1
ATOM 686 C C . TRP A 1 97 ? 3.084 -10.916 1.994 1.00 92.94 97 TRP A C 1
ATOM 688 O O . TRP A 1 97 ? 3.915 -11.536 1.337 1.00 92.94 97 TRP A O 1
ATOM 698 N N . ARG A 1 98 ? 2.190 -10.130 1.386 1.00 91.06 98 ARG A N 1
ATOM 699 C CA . ARG A 1 98 ? 2.201 -9.934 -0.068 1.00 91.06 98 ARG A CA 1
ATOM 700 C C . ARG A 1 98 ? 3.472 -9.239 -0.534 1.00 91.06 98 ARG A C 1
ATOM 702 O O . ARG A 1 98 ? 4.032 -9.645 -1.546 1.00 91.06 98 ARG A O 1
ATOM 709 N N . VAL A 1 99 ? 3.932 -8.226 0.194 1.00 85.38 99 VAL A N 1
ATOM 710 C CA . VAL A 1 99 ? 5.176 -7.518 -0.113 1.00 85.38 99 VAL A CA 1
ATOM 711 C C . VAL A 1 99 ? 6.374 -8.462 -0.020 1.00 85.38 99 VAL A C 1
ATOM 713 O O . VAL A 1 99 ? 7.179 -8.471 -0.947 1.00 85.38 99 VAL A O 1
ATOM 716 N N . SER A 1 100 ? 6.474 -9.304 1.015 1.00 81.31 100 SER A N 1
ATOM 717 C CA . SER A 1 100 ? 7.576 -10.271 1.119 1.00 81.31 100 SER A CA 1
ATOM 718 C C . SER A 1 100 ? 7.578 -11.267 -0.042 1.00 81.31 100 SER A C 1
ATOM 720 O O . SER A 1 100 ? 8.616 -11.470 -0.660 1.00 81.31 100 SER A O 1
ATOM 722 N N . GLN A 1 101 ? 6.408 -11.782 -0.434 1.00 82.94 101 GLN A N 1
ATOM 723 C CA . GLN A 1 101 ? 6.280 -12.641 -1.616 1.00 82.94 101 GLN A CA 1
ATOM 724 C C . GLN A 1 101 ? 6.705 -11.933 -2.911 1.00 82.94 101 GLN A C 1
ATOM 726 O O . GLN A 1 101 ? 7.358 -12.537 -3.756 1.00 82.94 101 GLN A O 1
ATOM 731 N N . PHE A 1 102 ? 6.375 -10.650 -3.089 1.00 75.62 102 PHE A N 1
ATOM 732 C CA . PHE A 1 102 ? 6.865 -9.878 -4.236 1.00 75.62 102 PHE A CA 1
ATOM 733 C C . PHE A 1 102 ? 8.384 -9.697 -4.203 1.00 75.62 102 PHE A C 1
ATOM 735 O O . PHE A 1 102 ? 9.029 -9.800 -5.249 1.00 75.62 102 PHE A O 1
ATOM 742 N N . PHE A 1 103 ? 8.960 -9.477 -3.019 1.00 68.25 103 PHE A N 1
ATOM 743 C CA . PHE A 1 103 ? 10.407 -9.390 -2.869 1.00 68.25 103 PHE A CA 1
ATOM 744 C C . PHE A 1 103 ? 11.109 -10.695 -3.247 1.00 68.25 103 PHE A C 1
ATOM 746 O O . PHE A 1 103 ? 12.129 -10.628 -3.936 1.00 68.25 103 PHE A O 1
ATOM 753 N N . ASP A 1 104 ? 10.519 -11.848 -2.924 1.00 69.25 104 ASP A N 1
ATOM 754 C CA . ASP A 1 104 ? 11.031 -13.162 -3.328 1.00 69.25 104 ASP A CA 1
ATOM 755 C C . ASP A 1 104 ? 11.129 -13.293 -4.863 1.00 69.25 104 ASP A C 1
ATOM 757 O O . ASP A 1 104 ? 12.128 -13.793 -5.382 1.00 69.25 104 ASP A O 1
ATOM 761 N N . TYR A 1 105 ? 10.165 -12.750 -5.620 1.00 59.44 105 TYR A N 1
ATOM 762 C CA . TYR A 1 105 ? 10.222 -12.718 -7.093 1.00 59.44 105 TYR A CA 1
ATOM 763 C C . TYR A 1 105 ? 11.208 -11.684 -7.655 1.00 59.44 105 TYR A C 1
ATOM 765 O O . TYR A 1 105 ? 11.733 -11.859 -8.756 1.00 59.44 105 TYR A O 1
ATOM 773 N N . THR A 1 106 ? 11.483 -10.607 -6.915 1.00 56.88 106 THR A N 1
ATOM 774 C CA . THR A 1 106 ? 12.504 -9.605 -7.277 1.00 56.88 106 THR A CA 1
ATOM 775 C C . THR A 1 106 ? 13.901 -9.949 -6.764 1.00 56.88 106 THR A C 1
ATOM 777 O O . THR A 1 106 ? 14.838 -9.179 -6.986 1.00 56.88 106 THR A O 1
ATOM 780 N N . GLY A 1 107 ? 14.063 -11.109 -6.118 1.00 57.50 107 GLY A N 1
ATOM 781 C CA . GLY A 1 107 ? 15.340 -11.740 -5.823 1.00 57.50 107 GLY A CA 1
ATOM 782 C C . GLY A 1 107 ? 16.063 -12.064 -7.124 1.00 57.50 107 GLY A C 1
ATOM 783 O O . GLY A 1 107 ? 16.100 -13.201 -7.583 1.00 57.50 107 GLY A O 1
ATOM 784 N N . LEU A 1 108 ? 16.640 -11.035 -7.740 1.00 53.56 108 LEU A N 1
ATOM 785 C CA . LEU A 1 108 ? 17.478 -11.058 -8.925 1.00 53.56 108 LEU A CA 1
ATOM 786 C C . LEU A 1 108 ? 18.798 -11.779 -8.599 1.00 53.56 108 LEU A C 1
ATOM 788 O O . LEU A 1 108 ? 19.879 -11.229 -8.761 1.00 53.56 108 LEU A O 1
ATOM 792 N N . HIS A 1 109 ? 18.750 -13.019 -8.115 1.00 58.97 109 HIS A N 1
ATOM 793 C CA . HIS A 1 109 ? 19.928 -13.857 -7.905 1.00 58.97 109 HIS A CA 1
ATOM 794 C C . HIS A 1 109 ? 20.673 -14.078 -9.229 1.00 58.97 109 HIS A C 1
ATOM 796 O O . HIS A 1 109 ? 21.901 -14.159 -9.252 1.00 58.97 109 HIS A O 1
ATOM 802 N N . ALA A 1 110 ? 19.941 -14.104 -10.350 1.00 56.84 110 ALA A N 1
ATOM 803 C CA . ALA A 1 110 ? 20.509 -14.109 -11.693 1.00 56.84 110 ALA A CA 1
ATOM 804 C C . ALA A 1 110 ? 21.178 -12.770 -12.044 1.00 56.84 110 ALA A C 1
ATOM 806 O O . ALA A 1 110 ? 22.309 -12.769 -12.520 1.00 56.84 110 ALA A O 1
ATOM 807 N N . THR A 1 111 ? 20.536 -11.640 -11.750 1.00 63.12 111 THR A N 1
ATOM 808 C CA . THR A 1 111 ? 21.030 -10.306 -12.125 1.00 63.12 111 THR A CA 1
ATOM 809 C C . THR A 1 111 ? 22.121 -9.798 -11.191 1.00 63.12 111 THR A C 1
ATOM 811 O O . THR A 1 111 ? 23.026 -9.138 -11.671 1.00 63.12 111 THR A O 1
ATOM 814 N N . ARG A 1 112 ? 22.138 -10.182 -9.905 1.00 65.25 112 ARG A N 1
ATOM 815 C CA . ARG A 1 112 ? 23.300 -10.013 -9.010 1.00 65.25 112 ARG A CA 1
ATOM 816 C C . ARG A 1 112 ? 24.504 -10.781 -9.536 1.00 65.25 112 ARG A C 1
ATOM 818 O O . ARG A 1 112 ? 25.583 -10.217 -9.621 1.00 65.25 112 ARG A O 1
ATOM 825 N N . ARG A 1 113 ? 24.318 -12.039 -9.960 1.00 66.06 113 ARG A N 1
ATOM 826 C CA . ARG A 1 113 ? 25.386 -12.812 -10.620 1.00 66.06 113 ARG A CA 1
ATOM 827 C C . ARG A 1 113 ? 25.825 -12.194 -11.946 1.00 66.06 113 ARG A C 1
ATOM 829 O O . ARG A 1 113 ? 26.994 -12.306 -12.291 1.00 66.06 113 ARG A O 1
ATOM 836 N N . GLN A 1 114 ? 24.915 -11.584 -12.704 1.00 66.50 114 GLN A N 1
ATOM 837 C CA . GLN A 1 114 ? 25.242 -10.939 -13.978 1.00 66.50 114 GLN A CA 1
ATOM 838 C C . GLN A 1 114 ? 25.915 -9.575 -13.791 1.00 66.50 114 GLN A C 1
ATOM 840 O O . GLN A 1 114 ? 26.854 -9.297 -14.524 1.00 66.50 114 GLN A O 1
ATOM 845 N N . LEU A 1 115 ? 25.513 -8.773 -12.800 1.00 68.38 115 LEU A N 1
ATOM 846 C CA . LEU A 1 115 ? 26.205 -7.536 -12.424 1.00 68.38 115 LEU A CA 1
ATOM 847 C C . LEU A 1 115 ? 27.602 -7.824 -11.872 1.00 68.38 115 LEU A C 1
ATOM 849 O O . LEU A 1 115 ? 28.554 -7.184 -12.301 1.00 68.38 115 LEU A O 1
ATOM 853 N N . ALA A 1 116 ? 27.737 -8.840 -11.013 1.00 69.44 116 ALA A N 1
ATOM 854 C CA . ALA A 1 116 ? 29.037 -9.275 -10.506 1.00 69.44 116 ALA A CA 1
ATOM 855 C C . ALA A 1 116 ? 29.963 -9.757 -11.640 1.00 69.44 116 ALA A C 1
ATOM 857 O O . ALA A 1 116 ? 31.138 -9.424 -11.668 1.00 69.44 116 ALA A O 1
ATOM 858 N N . ARG A 1 117 ? 29.433 -10.474 -12.646 1.00 70.50 117 ARG A N 1
ATOM 859 C CA . ARG A 1 117 ? 30.196 -10.852 -13.856 1.00 70.50 117 ARG A CA 1
ATOM 860 C C . ARG A 1 117 ? 30.519 -9.680 -14.791 1.00 70.50 117 ARG A C 1
ATOM 862 O O . ARG A 1 117 ? 31.352 -9.844 -15.674 1.00 70.50 117 ARG A O 1
ATOM 869 N N . LEU A 1 118 ? 29.838 -8.545 -14.640 1.00 68.06 118 LEU A N 1
ATOM 870 C CA . LEU A 1 118 ? 30.064 -7.314 -15.402 1.00 68.06 118 LEU A CA 1
ATOM 871 C C . LEU A 1 118 ? 31.010 -6.338 -14.677 1.00 68.06 118 LEU A C 1
ATOM 873 O O . LEU A 1 118 ? 31.239 -5.252 -15.200 1.00 68.06 118 LEU A O 1
ATOM 877 N N . GLY A 1 119 ? 31.560 -6.713 -13.514 1.00 62.84 119 GLY A N 1
ATOM 878 C CA . GLY A 1 119 ? 32.532 -5.902 -12.770 1.00 62.84 119 GLY A CA 1
ATOM 879 C C . GLY A 1 119 ? 31.941 -4.670 -12.079 1.00 62.84 119 GLY A C 1
ATOM 880 O O . GLY A 1 119 ? 32.679 -3.797 -11.648 1.00 62.84 119 GLY A O 1
ATOM 881 N N . ILE A 1 120 ? 30.612 -4.565 -11.972 1.00 57.38 120 ILE A N 1
ATOM 882 C CA . ILE A 1 120 ? 29.972 -3.500 -11.191 1.00 57.38 120 ILE A CA 1
ATOM 883 C C . ILE A 1 120 ? 29.841 -4.007 -9.754 1.00 57.38 120 ILE A C 1
ATOM 885 O O . ILE A 1 120 ? 28.914 -4.762 -9.449 1.00 57.38 120 ILE A O 1
ATOM 889 N N . GLY A 1 121 ? 30.776 -3.595 -8.895 1.00 56.72 121 GLY A N 1
ATOM 890 C CA . GLY A 1 121 ? 30.768 -3.879 -7.456 1.00 56.72 121 GLY A CA 1
ATOM 891 C C . GLY A 1 121 ? 32.020 -4.558 -6.900 1.00 56.72 121 GLY A C 1
ATOM 892 O O . GLY A 1 121 ? 32.005 -4.898 -5.724 1.00 56.72 121 GLY A O 1
ATOM 893 N N . ASP A 1 122 ? 33.057 -4.745 -7.716 1.00 54.12 122 ASP A N 1
ATOM 894 C CA . ASP A 1 122 ? 34.393 -5.148 -7.269 1.00 54.12 122 ASP A CA 1
ATOM 895 C C . ASP A 1 122 ? 35.317 -3.940 -7.471 1.00 54.12 122 ASP A C 1
ATOM 897 O O . ASP A 1 122 ? 36.117 -3.885 -8.401 1.00 54.12 122 ASP A O 1
ATOM 901 N N . ASP A 1 123 ? 35.095 -2.892 -6.672 1.00 48.84 123 ASP A N 1
ATOM 902 C CA . ASP A 1 123 ? 36.207 -2.002 -6.354 1.00 48.84 123 ASP A CA 1
ATOM 903 C C . ASP A 1 123 ? 37.044 -2.809 -5.361 1.00 48.84 123 ASP A C 1
ATOM 905 O O . ASP A 1 123 ? 36.733 -2.849 -4.169 1.00 48.84 123 ASP A O 1
ATOM 909 N N . ASP A 1 124 ? 38.027 -3.538 -5.893 1.00 46.12 124 ASP A N 1
ATOM 910 C CA . ASP A 1 124 ? 39.160 -4.027 -5.120 1.00 46.12 124 ASP A CA 1
ATOM 911 C C . ASP A 1 124 ? 39.687 -2.835 -4.315 1.00 46.12 124 ASP A C 1
ATOM 913 O O . ASP A 1 124 ? 40.276 -1.895 -4.856 1.00 46.12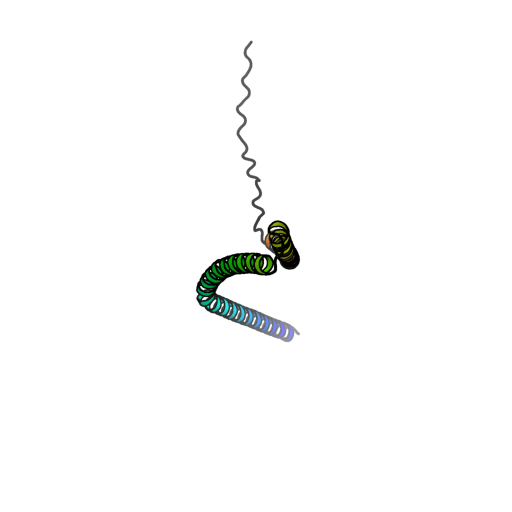 124 ASP A O 1
ATOM 917 N N . ASP A 1 125 ? 39.484 -2.890 -3.003 1.00 46.62 125 ASP A N 1
ATOM 918 C CA . ASP A 1 125 ? 40.161 -2.059 -2.012 1.00 46.62 125 ASP A CA 1
ATOM 919 C C . ASP A 1 125 ? 41.629 -2.520 -1.862 1.00 46.62 125 ASP A C 1
ATOM 921 O O . ASP A 1 125 ? 42.185 -2.546 -0.771 1.00 46.62 125 ASP A O 1
ATOM 925 N N . ASP A 1 126 ? 42.280 -2.879 -2.977 1.00 47.72 126 ASP A N 1
ATOM 926 C CA . ASP A 1 126 ? 43.719 -3.138 -3.085 1.00 47.72 126 ASP A CA 1
ATOM 927 C C . ASP A 1 126 ? 44.459 -1.819 -3.370 1.00 47.72 126 ASP A C 1
ATOM 929 O O . ASP A 1 126 ? 45.395 -1.740 -4.170 1.00 47.72 126 ASP A O 1
ATOM 933 N N . THR A 1 127 ? 44.068 -0.749 -2.674 1.00 43.44 127 THR A N 1
ATOM 934 C CA . THR A 1 127 ? 45.038 0.296 -2.341 1.00 43.44 127 THR A CA 1
ATOM 935 C C . THR A 1 127 ? 45.629 -0.073 -0.990 1.00 43.44 127 THR A C 1
ATOM 937 O O . THR A 1 127 ? 45.397 0.586 0.020 1.00 43.44 127 THR A O 1
ATOM 940 N N . ASP A 1 128 ? 46.423 -1.146 -0.988 1.00 47.47 128 ASP A N 1
ATOM 941 C CA . ASP A 1 128 ? 47.473 -1.351 0.002 1.00 47.47 128 ASP A CA 1
ATOM 942 C C . ASP A 1 128 ? 48.489 -0.220 -0.248 1.00 47.47 128 ASP A C 1
ATOM 944 O O . ASP A 1 128 ? 49.485 -0.346 -0.968 1.00 47.47 128 ASP A O 1
ATOM 948 N N . GLU A 1 129 ? 48.129 0.973 0.229 1.00 47.81 129 GLU A N 1
ATOM 949 C CA . GLU A 1 129 ? 48.957 2.160 0.230 1.00 47.81 129 GLU A CA 1
ATOM 950 C C . GLU A 1 129 ? 50.154 1.807 1.106 1.00 47.81 129 GLU A C 1
ATOM 952 O O . GLU A 1 129 ? 50.095 1.845 2.335 1.00 47.81 129 GLU A O 1
ATOM 957 N N . ALA A 1 130 ? 51.228 1.365 0.452 1.00 52.25 130 ALA A N 1
ATOM 958 C CA . ALA A 1 130 ? 52.520 1.121 1.054 1.00 52.25 130 ALA A CA 1
ATOM 959 C C . ALA A 1 130 ? 52.993 2.415 1.727 1.00 52.25 130 ALA A C 1
ATOM 961 O O . ALA A 1 130 ? 53.701 3.231 1.134 1.00 52.25 130 ALA A O 1
ATOM 962 N N . LEU A 1 131 ? 52.580 2.611 2.978 1.00 55.50 131 LEU A N 1
ATOM 963 C CA . LEU A 1 131 ? 53.091 3.653 3.844 1.00 55.50 131 LEU A CA 1
ATOM 964 C C . LEU A 1 131 ? 54.597 3.407 3.977 1.00 55.50 131 LEU A C 1
ATOM 966 O O . LEU A 1 131 ? 54.997 2.347 4.474 1.00 55.50 131 LEU A O 1
ATOM 970 N N . PRO A 1 132 ? 55.459 4.343 3.541 1.00 55.38 132 PRO A N 1
ATOM 971 C CA . PRO A 1 132 ? 56.888 4.197 3.734 1.00 55.38 132 PRO A CA 1
ATOM 972 C C . PRO A 1 132 ? 57.149 4.162 5.238 1.00 55.38 132 PRO A C 1
ATOM 974 O O . PRO A 1 132 ? 56.933 5.142 5.952 1.00 55.38 132 PRO A O 1
ATOM 977 N N . THR A 1 133 ? 57.581 3.004 5.729 1.00 60.84 133 THR A N 1
ATOM 978 C CA . THR A 1 133 ? 57.964 2.823 7.1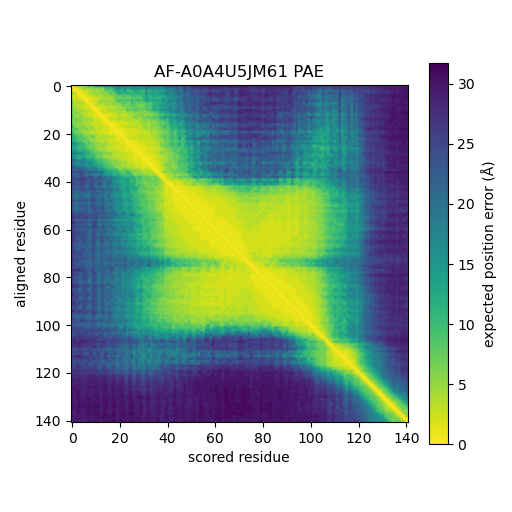25 1.00 60.84 133 THR A CA 1
ATOM 979 C C . THR A 1 133 ? 59.148 3.756 7.404 1.00 60.84 133 THR A C 1
ATOM 981 O O . THR A 1 133 ? 60.167 3.650 6.711 1.00 60.84 133 THR A O 1
ATOM 984 N N . PRO A 1 134 ? 59.053 4.697 8.361 1.00 65.62 134 PRO A N 1
ATOM 985 C CA . PRO A 1 134 ? 60.188 5.543 8.696 1.00 65.62 134 PRO A CA 1
ATOM 986 C C . PRO A 1 134 ? 61.334 4.673 9.246 1.00 65.62 134 PRO A C 1
ATOM 988 O O . PRO A 1 134 ? 61.080 3.658 9.902 1.00 65.62 134 PRO A O 1
ATOM 991 N N . PRO A 1 135 ? 62.601 5.024 8.958 1.00 66.19 135 PRO A N 1
ATOM 992 C CA . PRO A 1 135 ? 63.742 4.201 9.336 1.00 66.19 135 PRO A CA 1
ATOM 993 C C . PRO A 1 135 ? 63.877 4.125 10.865 1.00 66.19 135 PRO A C 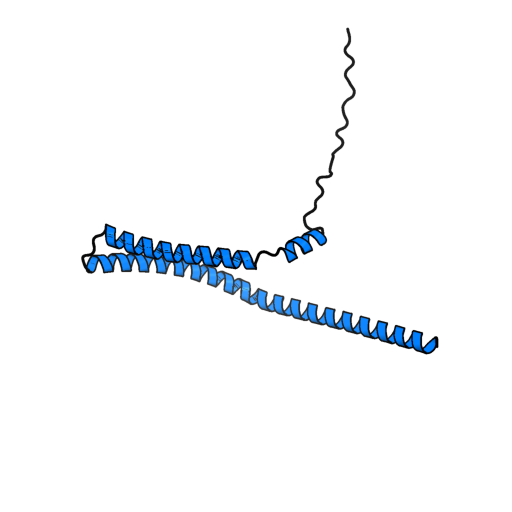1
ATOM 995 O O . PRO A 1 135 ? 63.558 5.096 11.554 1.00 66.19 135 PRO A O 1
ATOM 998 N N . PRO A 1 136 ? 64.373 2.998 11.409 1.00 62.06 136 PRO A N 1
ATOM 999 C CA . PRO A 1 136 ? 64.444 2.798 12.847 1.00 62.06 136 PRO A CA 1
ATOM 1000 C C . PRO A 1 136 ? 65.418 3.795 13.479 1.00 62.06 136 PRO A C 1
ATOM 1002 O O . PRO A 1 136 ? 66.596 3.876 13.113 1.00 62.06 136 PRO A O 1
ATOM 1005 N N . GLU A 1 137 ? 64.902 4.547 14.447 1.00 63.25 137 GLU A N 1
ATOM 1006 C CA . GLU A 1 137 ? 65.660 5.425 15.324 1.00 63.25 137 GLU A CA 1
ATOM 1007 C C . GLU A 1 137 ? 66.679 4.576 16.097 1.00 63.25 137 GLU A C 1
ATOM 1009 O O . GLU A 1 137 ? 66.328 3.714 16.905 1.00 63.25 137 GLU A O 1
ATOM 1014 N N . ARG A 1 138 ? 67.969 4.759 15.790 1.00 58.88 138 ARG A N 1
ATOM 1015 C CA . ARG A 1 138 ? 69.049 4.102 16.530 1.00 58.88 138 ARG A CA 1
ATOM 1016 C C . ARG A 1 138 ? 69.038 4.642 17.954 1.00 58.88 138 ARG A C 1
ATOM 1018 O O . ARG A 1 138 ? 69.423 5.791 18.168 1.00 58.88 138 ARG A O 1
ATOM 1025 N N . ALA A 1 139 ? 68.649 3.791 18.899 1.00 56.34 139 ALA A N 1
ATOM 1026 C CA . ALA A 1 139 ? 68.902 3.986 20.317 1.00 56.34 139 ALA A CA 1
ATOM 1027 C C . ALA A 1 139 ? 70.387 4.334 20.512 1.00 56.34 139 ALA A C 1
ATOM 1029 O O . ALA A 1 139 ? 71.270 3.541 20.177 1.00 56.34 139 ALA A O 1
ATOM 1030 N N . ARG A 1 140 ? 70.650 5.557 20.977 1.00 51.81 140 ARG A N 1
ATOM 1031 C CA . ARG A 1 140 ? 71.948 5.940 21.523 1.00 51.81 140 ARG A CA 1
ATOM 1032 C C . ARG A 1 140 ? 71.922 5.634 23.015 1.00 51.81 140 ARG A C 1
ATOM 1034 O O . ARG A 1 140 ? 70.991 6.044 23.705 1.00 51.81 140 ARG A O 1
ATOM 1041 N N . GLU A 1 141 ? 72.926 4.868 23.417 1.00 47.03 141 GLU A N 1
ATOM 1042 C CA . GLU A 1 141 ? 73.409 4.676 24.786 1.00 47.03 141 GLU A CA 1
ATOM 1043 C C . GLU A 1 141 ? 73.726 6.011 25.476 1.00 47.03 141 GLU A C 1
ATOM 1045 O O . GLU A 1 141 ? 74.111 6.974 24.764 1.00 47.03 141 GLU A O 1
#

pLDDT: mean 79.41, std 15.69, range [43.44, 97.75]

Solvent-accessible surface area (backbone atoms only — not comparable to full-atom values): 8126 Å² total; per-residue (Å²): 113,68,68,59,56,51,48,50,51,50,52,49,52,49,52,52,50,52,50,53,53,50,51,51,51,53,53,52,50,52,52,50,52,50,53,57,48,52,70,51,45,60,61,49,52,53,51,48,52,52,48,50,54,54,49,54,54,51,50,54,52,51,51,52,49,49,34,53,50,37,40,74,73,69,42,51,72,68,57,30,51,51,53,54,50,52,53,51,48,51,53,50,50,52,50,52,53,52,50,52,55,51,48,62,73,64,57,48,64,68,53,53,54,49,36,56,74,66,59,62,83,68,79,73,84,78,72,76,71,79,70,79,76,77,79,83,81,76,84,75,131

Foldseek 3Di:
DVVVVVVVVVVVVVVVVVVVVVVVVVVVVVVVVVVVCVVVVVVVVVVVVVCVVVVVVVVVVVLVVQLVVCVVVVHDSVVSVVVSVVVVVVVVVVVVVVVVVVVVVVPPVVVVVVCVVVVNPPPPPPCPVPDPDPDDDDDDD

Secondary structure (DSSP, 8-state):
-HHHHHHHHHHHHHHHHHHHHHHHHHHHHHHHHHHHHHHHHHHHHHHHHHHHHHHHHHHHHHHHHHHHHHHHTT--HHHHHHHHHHHHHHHHHHHHHHHHHHHHHT--HHHHHHHHHTTTT-----------PPPP-----

Sequence (141 aa):
MDESVRRVGAAGKAGFRAAVDSGRALRQLFIADLALARSAFGRALAWVGVAIVFGASAWLLLMAAAIALLQAFGVSWLASIAVCALLSGVVAAIAAWRVSQFFDYTGLHATRRQLARLGIGDDDDDTDEALPTPPPERARE